Protein AF-A0A537EF75-F1 (afdb_monomer_lite)

pLDDT: mean 79.3, std 13.83, range [39.31, 95.38]

Secondary structure (DSSP, 8-state):
-EEEETTEEE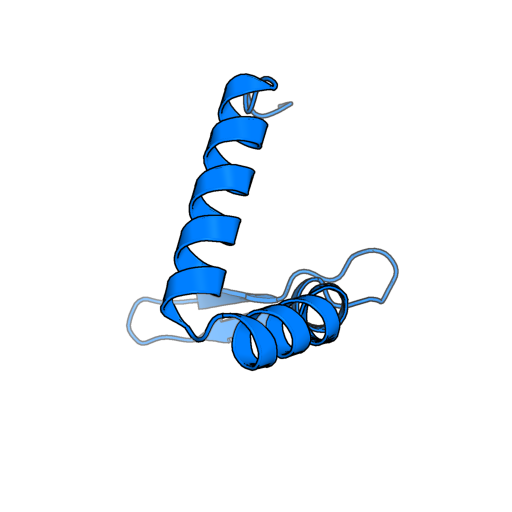E---EETTEEHHHHHHHHHHHHHHHHHHHHHHHHHHHHHHHHHHTT-----

Sequence (61 aa):
SMEKTTAGWKVYDVMVGGVSLVANYRTEFNNTVRESGIEGLIKSLSAKNRTLEAAGGAPQK

Structure (mmCIF, N/CA/C/O backbone):
data_AF-A0A537EF75-F1
#
_entry.id   AF-A0A537EF75-F1
#
loop_
_atom_site.group_PDB
_atom_site.id
_atom_site.type_symbol
_atom_site.label_atom_id
_atom_site.label_alt_id
_atom_site.label_comp_id
_atom_site.label_asym_id
_atom_site.label_entity_id
_atom_site.label_seq_id
_atom_site.pdbx_PDB_ins_code
_atom_site.Cartn_x
_atom_site.Cartn_y
_atom_site.Cartn_z
_atom_site.occupancy
_atom_site.B_iso_or_equiv
_atom_site.auth_seq_id
_atom_site.auth_comp_id
_atom_site.auth_asym_id
_atom_site.auth_atom_id
_atom_site.pdbx_PDB_model_num
ATOM 1 N N . SER A 1 1 ? 5.100 -1.177 -16.416 1.00 76.12 1 SER A N 1
ATOM 2 C CA . SER A 1 1 ? 5.450 -2.322 -17.280 1.00 76.12 1 SER A CA 1
ATOM 3 C C . SER A 1 1 ? 4.241 -3.233 -17.468 1.00 76.12 1 SER A C 1
ATOM 5 O O . SER A 1 1 ? 3.264 -3.101 -16.734 1.00 76.12 1 SER A O 1
ATOM 7 N N . MET A 1 2 ? 4.280 -4.127 -18.463 1.00 83.31 2 MET A N 1
ATOM 8 C CA . MET A 1 2 ? 3.223 -5.114 -18.724 1.00 83.31 2 MET A CA 1
ATOM 9 C C . MET A 1 2 ? 3.736 -6.534 -18.480 1.00 83.31 2 MET A C 1
ATOM 11 O O . MET A 1 2 ? 4.904 -6.819 -18.730 1.00 83.31 2 MET A O 1
ATOM 15 N N . GLU A 1 3 ? 2.847 -7.417 -18.043 1.00 86.06 3 GLU A N 1
ATOM 16 C CA . GLU A 1 3 ? 3.091 -8.840 -17.830 1.00 86.06 3 GLU A CA 1
ATOM 17 C C . GLU A 1 3 ? 2.149 -9.662 -18.721 1.00 86.06 3 GLU A C 1
ATOM 19 O O . GLU A 1 3 ? 0.958 -9.361 -18.840 1.00 86.06 3 GLU A O 1
ATOM 24 N N . LYS A 1 4 ? 2.675 -10.698 -19.384 1.00 87.06 4 LYS A N 1
ATOM 25 C CA . LYS A 1 4 ? 1.874 -11.584 -20.233 1.00 87.06 4 LYS A CA 1
ATOM 26 C C . LYS A 1 4 ? 1.266 -12.700 -19.385 1.00 87.06 4 LYS A C 1
ATOM 28 O O . LYS A 1 4 ? 1.985 -13.526 -18.839 1.00 87.06 4 LYS A O 1
ATOM 33 N N . THR A 1 5 ? -0.061 -12.755 -19.342 1.00 90.31 5 THR A N 1
ATOM 34 C CA . THR A 1 5 ? -0.833 -13.829 -18.700 1.00 90.31 5 THR A CA 1
ATOM 35 C C . THR A 1 5 ? -1.449 -14.760 -19.747 1.00 90.31 5 THR A C 1
ATOM 37 O O . THR A 1 5 ? -1.455 -14.451 -20.941 1.00 90.31 5 THR A O 1
ATOM 40 N N . THR A 1 6 ? -2.023 -15.886 -19.313 1.00 90.25 6 THR A N 1
ATOM 41 C CA . THR A 1 6 ? -2.807 -16.785 -20.185 1.00 90.25 6 THR A CA 1
ATOM 42 C C . THR A 1 6 ? -4.001 -16.085 -20.841 1.00 90.25 6 THR A C 1
ATOM 44 O O . THR A 1 6 ? -4.406 -16.467 -21.932 1.00 90.25 6 THR A O 1
ATOM 47 N N . ALA A 1 7 ? -4.519 -15.022 -20.217 1.00 90.38 7 ALA A N 1
ATOM 48 C CA . ALA A 1 7 ? -5.600 -14.183 -20.732 1.00 90.38 7 ALA A CA 1
ATOM 49 C C . ALA A 1 7 ? -5.109 -12.968 -21.552 1.00 90.38 7 ALA A C 1
ATOM 51 O O . ALA A 1 7 ? -5.909 -12.105 -21.902 1.00 90.38 7 ALA A O 1
ATOM 52 N N . GLY A 1 8 ? -3.805 -12.869 -21.841 1.00 91.31 8 GLY A N 1
ATOM 53 C CA . GLY A 1 8 ? -3.201 -11.753 -22.576 1.00 91.31 8 GLY A CA 1
ATOM 54 C C . GLY A 1 8 ? -2.352 -10.821 -21.707 1.00 91.31 8 GLY A C 1
ATOM 55 O O . GLY A 1 8 ? -2.026 -11.129 -20.558 1.00 91.31 8 GLY A O 1
ATOM 56 N N . TRP A 1 9 ? -1.947 -9.686 -22.278 1.00 91.50 9 TRP A N 1
ATOM 57 C CA . TRP A 1 9 ? -1.089 -8.704 -21.612 1.00 91.50 9 TRP A CA 1
ATOM 58 C C . TRP A 1 9 ? -1.866 -7.879 -20.586 1.00 91.50 9 TRP A C 1
ATOM 60 O O . TRP A 1 9 ? -2.902 -7.300 -20.904 1.00 91.50 9 TRP A O 1
ATOM 70 N N . LYS A 1 10 ? -1.337 -7.791 -19.367 1.00 84.69 10 LYS A N 1
ATOM 71 C CA . LYS A 1 10 ? -1.881 -6.973 -18.280 1.00 84.69 10 LYS A CA 1
ATOM 72 C C . LYS A 1 10 ? -0.856 -5.939 -17.840 1.00 84.69 10 LYS A C 1
ATOM 74 O O . LYS A 1 10 ? 0.342 -6.201 -17.864 1.00 84.69 10 LYS A O 1
ATOM 79 N N . VAL A 1 11 ? -1.314 -4.756 -17.446 1.00 79.62 11 VAL A N 1
ATOM 80 C CA . VAL A 1 11 ? -0.442 -3.736 -16.850 1.00 79.62 11 VAL A CA 1
ATOM 81 C C . VAL A 1 11 ? -0.099 -4.177 -15.428 1.00 79.62 11 VAL A C 1
ATOM 83 O O . VAL A 1 11 ? -0.999 -4.439 -14.638 1.00 79.62 11 VAL A O 1
ATOM 86 N N . TYR A 1 12 ? 1.193 -4.282 -15.125 1.00 70.94 12 TYR A N 1
ATOM 87 C CA . TYR A 1 12 ? 1.704 -4.708 -13.817 1.00 70.94 12 TYR A CA 1
ATOM 88 C C . TYR A 1 12 ? 2.150 -3.518 -12.959 1.00 70.94 12 TYR A C 1
ATOM 90 O O . TYR A 1 12 ? 1.976 -3.514 -11.746 1.00 70.94 12 TYR A O 1
ATOM 98 N N . ASP A 1 13 ? 2.714 -2.490 -13.590 1.00 66.50 13 ASP A N 1
ATOM 99 C CA . ASP A 1 13 ? 3.223 -1.314 -12.888 1.00 66.50 13 ASP A CA 1
ATOM 100 C C . ASP A 1 13 ? 3.039 -0.060 -13.739 1.00 66.50 13 ASP A C 1
ATOM 102 O O . ASP A 1 13 ? 3.159 -0.101 -14.970 1.00 66.50 13 ASP A O 1
ATOM 106 N N . VAL A 1 14 ? 2.791 1.063 -13.080 1.00 69.62 14 VAL A N 1
ATOM 107 C CA . VAL A 1 14 ? 2.706 2.382 -13.707 1.00 69.62 14 VAL A CA 1
ATOM 108 C C . VAL A 1 14 ? 3.848 3.215 -13.138 1.00 69.62 14 VAL A C 1
ATOM 110 O O . VAL A 1 14 ? 3.949 3.396 -11.928 1.00 69.62 14 VAL A O 1
ATOM 113 N N . MET A 1 15 ? 4.727 3.707 -14.011 1.00 65.88 15 MET A N 1
ATOM 114 C CA . MET A 1 15 ? 5.809 4.609 -13.623 1.00 65.88 15 MET A CA 1
ATOM 115 C C . MET A 1 15 ? 5.404 6.042 -13.950 1.00 65.88 15 MET A C 1
ATOM 117 O O . MET A 1 15 ? 5.037 6.328 -15.089 1.00 65.88 15 MET A O 1
ATOM 121 N N . VAL A 1 16 ? 5.510 6.941 -12.974 1.00 61.94 16 VAL A N 1
ATOM 122 C CA . VAL A 1 16 ? 5.299 8.382 -13.168 1.00 61.94 16 VAL A CA 1
ATOM 123 C C . VAL A 1 16 ? 6.585 9.089 -12.757 1.00 61.94 16 VAL A C 1
ATOM 125 O O . VAL A 1 16 ? 7.069 8.898 -11.645 1.00 61.94 16 VAL A O 1
ATOM 128 N N . GLY A 1 17 ? 7.198 9.846 -13.672 1.00 66.00 17 GLY A N 1
ATOM 129 C CA . GLY A 1 17 ? 8.446 10.571 -13.390 1.00 66.00 17 GLY A CA 1
ATOM 130 C C . GLY A 1 17 ? 9.642 9.685 -13.004 1.00 66.00 17 GLY A C 1
ATOM 131 O O . GLY A 1 17 ? 10.535 10.149 -12.307 1.00 66.00 17 GLY A O 1
ATOM 132 N N . GLY A 1 18 ? 9.659 8.410 -13.415 1.00 59.94 18 GLY A N 1
ATOM 133 C CA . GLY A 1 18 ? 10.730 7.458 -13.081 1.00 59.94 18 GLY A CA 1
ATOM 134 C C . GLY A 1 18 ? 10.551 6.715 -11.751 1.00 59.94 18 GLY A C 1
ATOM 135 O O . GLY A 1 18 ? 11.399 5.899 -11.400 1.00 59.94 18 GLY A O 1
ATOM 136 N N . VAL A 1 19 ? 9.443 6.942 -11.034 1.00 57.00 19 VAL A N 1
ATOM 137 C CA . VAL A 1 19 ? 9.103 6.232 -9.791 1.00 57.00 19 VAL A CA 1
ATOM 138 C C . VAL A 1 19 ? 7.931 5.283 -10.047 1.00 57.00 19 VAL A C 1
ATOM 140 O O . VAL A 1 19 ? 6.898 5.686 -10.585 1.00 57.00 19 VAL A O 1
ATOM 143 N N . SER A 1 20 ? 8.086 4.011 -9.671 1.00 65.44 20 SER A N 1
ATOM 144 C CA . SER A 1 20 ? 6.992 3.032 -9.679 1.00 65.44 20 SER A CA 1
ATOM 145 C C . SER A 1 20 ? 5.938 3.421 -8.642 1.00 65.44 20 SER A C 1
ATOM 147 O O . SER A 1 20 ? 6.264 3.639 -7.472 1.00 65.44 20 SER A O 1
ATOM 149 N N . LEU A 1 21 ? 4.668 3.454 -9.051 1.00 67.00 21 LEU A N 1
ATOM 150 C CA . LEU A 1 21 ? 3.539 3.648 -8.138 1.00 67.00 21 LEU A CA 1
ATOM 151 C C . LEU A 1 21 ? 3.530 2.580 -7.037 1.00 67.00 21 LEU A C 1
ATOM 153 O O . LEU A 1 21 ? 3.307 2.899 -5.871 1.00 67.00 21 LEU A O 1
ATOM 157 N N . VAL A 1 22 ? 3.853 1.330 -7.376 1.00 67.62 22 VAL A N 1
ATOM 158 C CA . VAL A 1 22 ? 3.960 0.243 -6.394 1.00 67.62 22 VAL A CA 1
ATOM 159 C C . VAL A 1 22 ? 5.078 0.521 -5.389 1.00 67.62 22 VAL A C 1
ATOM 161 O O . VAL A 1 22 ? 4.865 0.376 -4.186 1.00 67.62 22 VAL A O 1
ATOM 164 N N . ALA A 1 23 ? 6.254 0.954 -5.852 1.00 67.44 23 ALA A N 1
ATOM 165 C CA . ALA A 1 23 ? 7.371 1.286 -4.967 1.00 67.44 23 ALA A CA 1
ATOM 166 C C . ALA A 1 23 ? 7.052 2.476 -4.047 1.00 67.44 23 ALA A C 1
ATOM 168 O O . ALA A 1 23 ? 7.400 2.433 -2.867 1.00 67.44 23 ALA A O 1
ATOM 169 N N . ASN A 1 24 ? 6.344 3.488 -4.558 1.00 72.38 24 ASN A N 1
ATOM 170 C CA . ASN A 1 24 ? 5.952 4.677 -3.801 1.00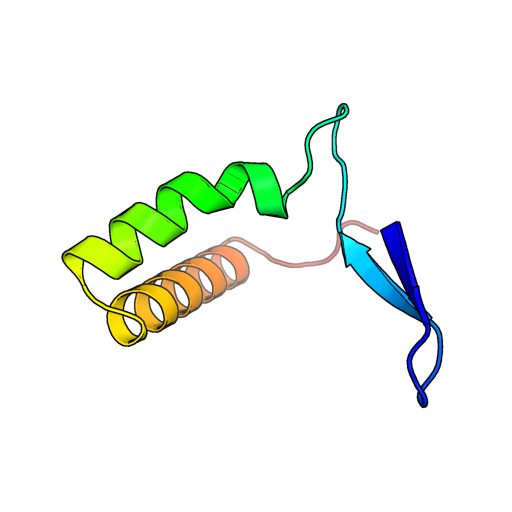 72.38 24 ASN A CA 1
ATOM 171 C C . ASN A 1 24 ? 5.071 4.332 -2.587 1.00 72.38 24 ASN A C 1
ATOM 173 O O . ASN A 1 24 ? 5.284 4.849 -1.494 1.00 72.38 24 ASN A O 1
ATOM 177 N N . TYR A 1 25 ? 4.125 3.403 -2.749 1.00 76.69 25 TYR A N 1
ATOM 178 C CA . TYR A 1 25 ? 3.211 3.015 -1.669 1.00 76.69 25 TYR A CA 1
ATOM 179 C C . TYR A 1 25 ? 3.702 1.837 -0.819 1.00 76.69 25 TYR A C 1
ATOM 181 O O . TYR A 1 25 ? 3.132 1.551 0.235 1.00 76.69 25 TYR A O 1
ATOM 189 N N . ARG A 1 26 ? 4.783 1.159 -1.224 1.00 83.56 26 ARG A N 1
ATOM 190 C CA . ARG A 1 26 ? 5.265 -0.058 -0.554 1.00 83.56 26 ARG A CA 1
ATOM 191 C C . ARG A 1 26 ? 5.625 0.167 0.913 1.00 83.56 26 ARG A C 1
ATOM 193 O O . ARG A 1 26 ? 5.320 -0.679 1.751 1.00 83.56 26 ARG A O 1
ATOM 200 N N . THR A 1 27 ? 6.281 1.281 1.232 1.00 86.44 27 THR A N 1
ATOM 201 C CA . THR A 1 27 ? 6.668 1.606 2.614 1.00 86.44 27 THR A CA 1
ATOM 202 C C . THR A 1 27 ? 5.445 1.884 3.484 1.00 86.44 27 THR A C 1
ATOM 204 O O . THR A 1 27 ? 5.341 1.323 4.572 1.00 86.44 27 THR A O 1
ATOM 207 N N . GLU A 1 28 ? 4.491 2.675 2.986 1.00 85.19 28 GLU A N 1
ATOM 208 C CA . GLU A 1 28 ? 3.239 2.982 3.689 1.00 85.19 28 GLU A CA 1
ATOM 209 C C . GLU A 1 28 ? 2.434 1.704 3.961 1.00 85.19 28 GLU A C 1
ATOM 211 O O . GLU A 1 28 ? 2.058 1.443 5.102 1.00 85.19 28 GLU A O 1
ATOM 216 N N . PHE A 1 29 ? 2.259 0.846 2.951 1.00 89.50 29 PHE A N 1
ATOM 217 C CA . PHE A 1 29 ? 1.525 -0.411 3.107 1.00 89.50 29 PHE A CA 1
ATOM 218 C C . PHE A 1 29 ? 2.204 -1.360 4.089 1.00 89.50 29 PHE A C 1
ATOM 220 O O . PHE A 1 29 ? 1.528 -1.953 4.925 1.00 89.50 29 PHE A O 1
ATOM 227 N N . ASN A 1 30 ? 3.533 -1.476 4.046 1.00 90.38 30 ASN A N 1
ATOM 228 C CA . ASN A 1 30 ? 4.263 -2.294 5.013 1.00 90.38 30 ASN A CA 1
ATOM 229 C C . ASN A 1 30 ? 4.075 -1.793 6.450 1.00 90.38 30 ASN A C 1
ATOM 231 O O . ASN A 1 30 ? 3.985 -2.610 7.364 1.00 90.38 30 ASN A O 1
ATOM 235 N N . ASN A 1 31 ? 4.007 -0.479 6.662 1.00 92.69 31 ASN A N 1
ATOM 236 C CA . ASN A 1 31 ? 3.740 0.084 7.984 1.00 92.69 31 ASN A CA 1
ATOM 237 C C . ASN A 1 31 ? 2.307 -0.229 8.429 1.00 92.69 31 ASN A C 1
ATOM 239 O O . ASN A 1 31 ? 2.119 -0.788 9.506 1.00 92.69 31 ASN A O 1
ATOM 243 N N . THR A 1 32 ? 1.315 -0.017 7.558 1.00 91.38 32 THR A N 1
ATOM 244 C CA . THR A 1 32 ? -0.083 -0.372 7.850 1.00 91.38 32 THR A CA 1
ATOM 245 C C . THR A 1 32 ? -0.245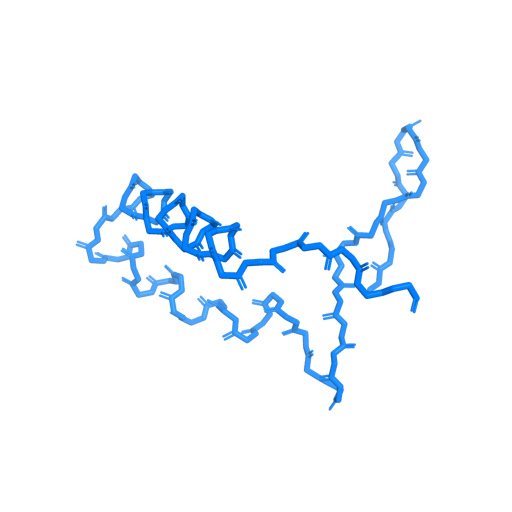 -1.857 8.176 1.00 91.38 32 THR A C 1
ATOM 247 O O . THR A 1 32 ? -0.936 -2.201 9.133 1.00 91.38 32 THR A O 1
ATOM 250 N N . VAL A 1 33 ? 0.414 -2.750 7.432 1.00 94.06 33 VAL A N 1
ATOM 251 C CA . VAL A 1 33 ? 0.354 -4.198 7.685 1.00 94.06 33 VAL A CA 1
ATOM 252 C C . VAL A 1 33 ? 1.001 -4.561 9.018 1.00 94.06 33 VAL A C 1
ATOM 254 O O . VAL A 1 33 ? 0.464 -5.400 9.736 1.00 94.06 33 VAL A O 1
ATOM 257 N N . ARG A 1 34 ? 2.121 -3.929 9.384 1.00 95.38 34 ARG A N 1
ATOM 258 C CA . ARG A 1 34 ? 2.752 -4.146 10.696 1.00 95.38 34 ARG A CA 1
ATOM 259 C C . ARG A 1 34 ? 1.872 -3.677 11.851 1.00 95.38 34 ARG A C 1
ATOM 261 O O . ARG A 1 34 ? 1.847 -4.334 12.883 1.00 95.38 34 ARG A O 1
ATOM 268 N N . GLU A 1 35 ? 1.164 -2.566 11.677 1.00 95.31 35 GLU A N 1
ATOM 269 C CA . GLU A 1 35 ? 0.337 -1.959 12.726 1.00 95.31 35 GLU A CA 1
ATOM 270 C C . GLU A 1 35 ? -1.042 -2.615 12.867 1.00 95.31 35 GLU A C 1
ATOM 272 O O . GLU A 1 35 ? -1.564 -2.734 13.972 1.00 95.31 35 GLU A O 1
ATOM 277 N N . SER A 1 36 ? -1.652 -3.026 11.753 1.00 93.50 36 SER A N 1
ATOM 278 C CA . SER A 1 36 ? -3.079 -3.387 11.698 1.00 93.50 36 SER A CA 1
ATOM 279 C C . SER A 1 36 ? -3.380 -4.670 10.916 1.00 93.50 36 SER A C 1
ATOM 281 O O . SER A 1 36 ? -4.542 -5.038 10.731 1.00 93.50 36 SER A O 1
ATOM 283 N N . GLY A 1 37 ? -2.340 -5.381 10.477 1.00 93.88 37 GLY A N 1
ATOM 284 C CA . GLY A 1 37 ? -2.467 -6.596 9.684 1.00 93.88 37 GLY A CA 1
ATOM 285 C C . GLY A 1 37 ? -2.978 -6.345 8.263 1.00 93.88 37 GLY A C 1
ATOM 286 O O . GLY A 1 37 ? -3.203 -5.216 7.822 1.00 93.88 37 GLY A O 1
ATOM 287 N N . ILE A 1 38 ? -3.170 -7.440 7.527 1.00 93.50 38 ILE A N 1
ATOM 288 C CA . ILE A 1 38 ? -3.675 -7.405 6.147 1.00 93.50 38 ILE A CA 1
ATOM 289 C C . ILE A 1 38 ? -5.099 -6.833 6.085 1.00 93.50 38 ILE A C 1
ATOM 291 O O . ILE A 1 38 ? -5.396 -6.027 5.205 1.00 93.50 38 ILE A O 1
ATOM 295 N N . GLU A 1 39 ? -5.953 -7.165 7.054 1.00 94.00 39 GLU A N 1
ATOM 296 C CA . GLU A 1 39 ? -7.323 -6.638 7.139 1.00 94.00 39 GLU A CA 1
ATOM 297 C C . GLU A 1 39 ? -7.354 -5.110 7.292 1.00 94.00 39 GLU A C 1
ATOM 299 O O . GLU A 1 39 ? -8.162 -4.425 6.658 1.00 94.00 39 GLU A O 1
ATOM 304 N N . GLY A 1 40 ? -6.434 -4.547 8.082 1.00 92.31 40 GLY A N 1
ATOM 305 C CA . GLY A 1 40 ? -6.295 -3.099 8.228 1.00 92.31 40 GLY A CA 1
ATOM 30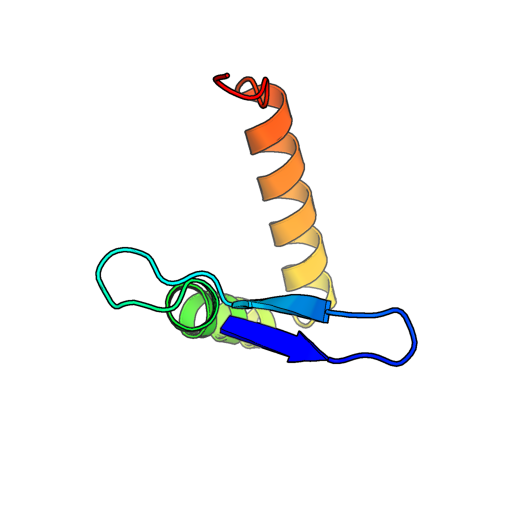6 C C . GLY A 1 40 ? -5.895 -2.412 6.923 1.00 92.31 40 GLY A C 1
ATOM 307 O O . GLY A 1 40 ? -6.477 -1.383 6.559 1.00 92.31 40 GLY A O 1
ATOM 308 N N . LEU A 1 41 ? -4.984 -3.023 6.159 1.00 91.88 41 LEU A N 1
ATOM 309 C CA . LEU A 1 41 ? -4.618 -2.539 4.828 1.00 91.88 41 LEU A CA 1
ATOM 310 C C . LEU A 1 41 ? -5.818 -2.565 3.866 1.00 91.88 41 LEU A C 1
ATOM 312 O O . LEU A 1 41 ? -6.096 -1.555 3.218 1.00 91.88 41 LEU A O 1
ATOM 316 N N . ILE A 1 42 ? -6.568 -3.672 3.805 1.00 91.31 42 ILE A N 1
ATOM 317 C CA . ILE A 1 42 ? -7.755 -3.806 2.939 1.00 91.31 42 ILE A CA 1
ATOM 318 C C . ILE A 1 42 ? -8.804 -2.738 3.276 1.00 91.31 42 ILE A C 1
ATOM 320 O O . ILE A 1 42 ? -9.355 -2.088 2.378 1.00 91.31 42 ILE A O 1
ATOM 324 N N . LYS A 1 43 ? -9.061 -2.509 4.569 1.00 92.19 43 LYS A N 1
ATOM 325 C CA . LYS A 1 43 ? -10.009 -1.487 5.030 1.00 92.19 43 LYS A CA 1
ATOM 326 C C . LYS A 1 43 ? -9.560 -0.077 4.643 1.00 92.19 43 LYS A C 1
ATOM 328 O O . LYS A 1 43 ? -10.387 0.711 4.178 1.00 92.19 43 LYS A O 1
ATOM 333 N N . SER A 1 44 ? -8.272 0.229 4.804 1.00 87.62 44 SER A N 1
ATOM 334 C CA . SER A 1 44 ? -7.682 1.516 4.417 1.00 87.62 44 SER A CA 1
ATOM 335 C C . SER A 1 44 ? -7.815 1.769 2.912 1.00 87.62 44 SER A C 1
ATOM 337 O O . SER A 1 44 ? -8.327 2.813 2.504 1.00 87.62 44 SER A O 1
ATOM 339 N N . LEU A 1 45 ? -7.466 0.781 2.079 1.00 89.06 45 LEU A N 1
ATOM 340 C CA . LEU A 1 45 ? -7.609 0.863 0.621 1.00 89.06 45 LEU A CA 1
ATOM 341 C C . LEU A 1 45 ? -9.069 1.066 0.203 1.00 89.06 45 LEU A C 1
ATOM 343 O O . LEU A 1 45 ? -9.369 1.944 -0.602 1.00 89.06 45 LEU A O 1
ATOM 347 N N . SER A 1 46 ? -9.992 0.315 0.805 1.00 88.38 46 SER A N 1
ATOM 348 C CA . SER A 1 46 ? -11.428 0.445 0.529 1.00 88.38 46 SER A CA 1
ATOM 349 C C . SER A 1 46 ? -11.967 1.829 0.903 1.00 88.38 46 SER A C 1
ATOM 351 O O . SER A 1 46 ? -12.813 2.384 0.203 1.00 88.38 46 SER A O 1
ATOM 353 N N . ALA A 1 47 ? -11.485 2.412 2.005 1.00 88.31 47 ALA A N 1
ATOM 354 C CA . ALA A 1 47 ? -11.839 3.773 2.392 1.00 88.31 47 ALA A CA 1
ATOM 355 C C . ALA A 1 47 ? -11.280 4.809 1.405 1.00 88.31 47 ALA A C 1
ATOM 357 O O . ALA A 1 47 ? -12.044 5.654 0.944 1.00 88.31 47 ALA A O 1
ATOM 358 N N . LYS A 1 48 ? -9.995 4.706 1.026 1.00 84.25 48 LYS A N 1
ATOM 359 C CA . LYS A 1 48 ? -9.372 5.597 0.031 1.00 84.25 48 LYS A CA 1
ATOM 360 C C . LYS A 1 48 ? -10.108 5.543 -1.312 1.00 84.25 48 LYS A C 1
ATOM 362 O O . LYS A 1 48 ? -10.414 6.598 -1.859 1.00 84.25 48 LYS A O 1
ATOM 367 N N . ASN A 1 49 ? -10.461 4.350 -1.795 1.00 85.62 49 ASN A N 1
ATOM 368 C CA . ASN A 1 49 ? -11.208 4.184 -3.046 1.00 85.62 49 ASN A CA 1
ATOM 369 C C . ASN A 1 49 ? -12.567 4.898 -3.000 1.00 85.62 49 ASN A C 1
ATOM 371 O O . ASN A 1 49 ? -12.868 5.674 -3.900 1.00 85.62 49 ASN A O 1
ATOM 375 N N . ARG A 1 50 ? -13.346 4.731 -1.921 1.00 87.25 50 ARG A N 1
ATOM 376 C CA . ARG A 1 50 ? -14.635 5.431 -1.759 1.00 87.25 50 ARG A CA 1
ATOM 377 C C . ARG A 1 50 ? -14.485 6.952 -1.725 1.00 87.25 50 ARG A C 1
ATOM 379 O O . ARG A 1 50 ? -15.306 7.658 -2.302 1.00 87.25 50 ARG A O 1
ATOM 386 N N . THR A 1 51 ? -13.444 7.463 -1.067 1.00 83.75 51 THR A N 1
ATOM 387 C CA . THR A 1 51 ? -13.162 8.906 -1.040 1.00 83.75 51 THR A CA 1
ATOM 388 C C . THR A 1 51 ? -12.818 9.437 -2.432 1.00 83.75 51 THR A C 1
ATOM 390 O O . THR A 1 51 ? -13.284 10.511 -2.799 1.00 83.75 51 THR A O 1
ATOM 393 N N . LEU A 1 52 ? -12.040 8.691 -3.223 1.00 79.75 52 LEU A N 1
ATOM 394 C CA . LEU A 1 52 ? -11.689 9.068 -4.596 1.00 79.75 52 LEU A CA 1
ATOM 395 C C . LEU A 1 52 ? -12.901 9.030 -5.539 1.00 79.75 52 LEU A C 1
ATOM 397 O O . LEU A 1 52 ? -13.049 9.917 -6.375 1.00 79.75 52 LEU A O 1
ATOM 401 N N . GLU A 1 53 ? -13.793 8.052 -5.379 1.00 76.06 53 GLU A N 1
ATOM 402 C CA . GLU A 1 53 ? -15.054 7.992 -6.127 1.00 76.06 53 GLU A CA 1
ATOM 403 C C . GLU A 1 53 ? -15.957 9.190 -5.804 1.00 76.06 53 GLU A C 1
ATOM 405 O O . GLU A 1 53 ? -16.461 9.851 -6.714 1.00 76.06 53 GLU A O 1
ATOM 410 N N . ALA A 1 54 ? -16.096 9.526 -4.517 1.00 74.56 54 ALA A N 1
ATOM 411 C CA . ALA A 1 54 ? -16.872 10.679 -4.058 1.00 74.56 54 ALA A CA 1
ATOM 412 C C . ALA A 1 54 ? -16.269 12.029 -4.492 1.00 74.56 54 ALA A C 1
ATOM 414 O O . ALA A 1 54 ? -17.005 12.994 -4.684 1.00 74.56 54 ALA A O 1
ATOM 415 N N . ALA A 1 55 ? -14.949 12.096 -4.683 1.00 71.25 55 ALA A N 1
ATOM 416 C CA . ALA A 1 55 ? -14.241 13.280 -5.168 1.00 71.25 55 ALA A CA 1
ATOM 417 C C . ALA A 1 55 ? -14.360 13.502 -6.693 1.00 71.25 55 ALA A C 1
ATOM 419 O O . ALA A 1 55 ? -13.768 14.445 -7.214 1.00 71.25 55 ALA A O 1
ATOM 420 N N . GLY A 1 56 ? -15.146 12.683 -7.406 1.00 63.28 56 GLY A N 1
ATOM 421 C CA . GLY A 1 56 ? -15.453 12.885 -8.822 1.00 63.28 56 GLY A CA 1
ATOM 42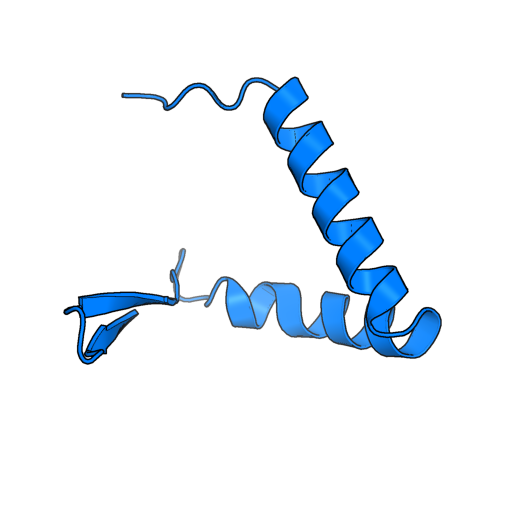2 C C . GLY A 1 56 ? -14.545 12.103 -9.767 1.00 63.28 56 GLY A C 1
ATOM 423 O O . GLY A 1 56 ? -13.946 12.684 -10.668 1.00 63.28 56 GLY A O 1
ATOM 424 N N . GLY A 1 57 ? -14.498 10.777 -9.614 1.00 55.38 57 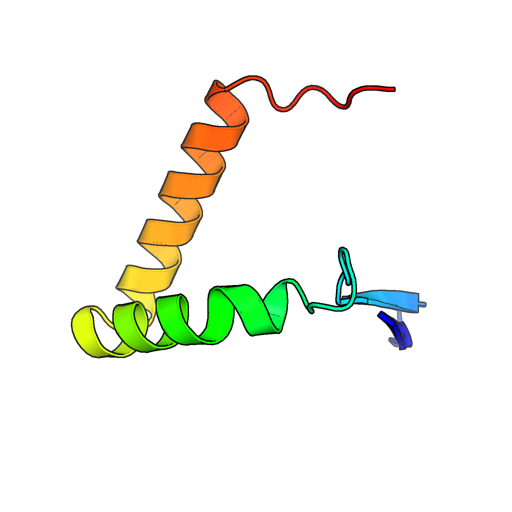GLY A N 1
ATOM 425 C CA . GLY A 1 57 ? -13.830 9.835 -10.527 1.00 55.38 57 GLY A CA 1
ATOM 426 C C . GLY A 1 57 ? -14.434 9.740 -11.940 1.00 55.38 57 GLY A C 1
ATOM 427 O O . GLY A 1 57 ? -14.483 8.654 -12.515 1.00 55.38 57 GLY A O 1
ATOM 428 N N . ALA A 1 58 ? -14.917 10.845 -12.515 1.00 53.19 58 ALA A N 1
ATOM 429 C CA . ALA A 1 58 ? -15.238 10.898 -13.932 1.00 53.19 58 ALA A CA 1
ATOM 430 C C . ALA A 1 58 ? -13.921 10.943 -14.731 1.00 53.19 58 ALA A C 1
ATOM 432 O O . ALA A 1 58 ? -13.066 11.783 -14.442 1.00 53.19 58 ALA A O 1
ATOM 433 N N . PRO A 1 59 ? -13.734 10.070 -15.734 1.00 51.41 59 PRO A N 1
ATOM 434 C CA . PRO A 1 59 ? -12.539 10.096 -16.562 1.00 51.41 59 PRO A CA 1
ATOM 435 C C . PRO A 1 59 ? -12.486 11.436 -17.306 1.00 51.41 59 PRO A C 1
ATOM 437 O O . PRO A 1 59 ? -13.375 11.747 -18.102 1.00 51.41 59 PRO A O 1
ATOM 440 N N . GLN A 1 60 ? -11.456 12.242 -17.038 1.00 47.69 60 GLN A N 1
ATOM 441 C CA . GLN A 1 60 ? -11.070 13.318 -17.947 1.00 47.69 60 GLN A CA 1
ATOM 442 C C . GLN A 1 60 ? -10.675 12.656 -19.271 1.00 47.69 60 GLN A C 1
ATOM 444 O O . GLN A 1 60 ? -9.747 11.850 -19.311 1.00 47.69 60 GLN A O 1
ATOM 449 N N . LYS A 1 61 ? -11.495 12.920 -20.293 1.00 39.31 61 LYS A N 1
ATOM 450 C CA . LYS A 1 61 ? -11.344 12.442 -21.670 1.00 39.31 61 LYS A CA 1
ATOM 451 C C . LYS A 1 61 ? -10.000 12.826 -22.272 1.00 39.31 61 LYS A C 1
ATOM 453 O O . LYS A 1 61 ? -9.528 13.942 -21.961 1.00 39.31 61 LYS A O 1
#

Radius of gyration: 14.67 Å; chains: 1; bounding box: 28×30×35 Å

Foldseek 3Di:
DWDQDPVGIDDDWDDDPNDTPCNVCVVVLVVQCVVPNPVSSVVVVVVVVVVVVVVPPDDPD